Protein AF-A0AAE3VYE7-F1 (afdb_monomer)

Nearest PDB structures (foldseek):
  3bbj-assembly1_A  TM=4.964E-01  e=7.969E-01  Thermobifida fusca YX
  1vh5-assembly1_A  TM=4.855E-01  e=9.399E-01  Escherichia coli
  3gek-assembly3_C  TM=4.287E-01  e=1.308E+00  Lactococcus lactis subsp. lactis Il1403
  4k4c-assembly1_D  TM=4.948E-01  e=3.520E+00  Escherichia coli K-12
  4kh8-assembly1_A  TM=3.918E-01  e=1.722E+00  Enterococcus faecalis V583

Solvent-accessible surface area (backbone atoms only — not comparable to full-atom values): 4214 Å² total; per-residue (Å²): 129,83,82,87,82,78,64,68,67,45,72,44,78,40,49,33,90,36,31,66,87,45,89,56,64,45,36,34,34,30,63,45,79,59,63,71,62,100,58,34,33,30,35,33,29,31,31,31,46,99,88,62,51,76,76,46,78,45,74,46,36,32,30,48,68,55,56,53,61,76,74,107

Secondary structure (DSSP, 8-state):
-PPP---TTEEEEEPSTTEES-SS-EEEEEEEEEEE-SSEEEEEEEEE-TT--EEEEEEEEEEHHHHHHHT-

Radius of gyration: 11.18 Å; Cα contacts (8 Å, |Δi|>4): 137; chains: 1; bounding box: 34×21×22 Å

Sequence (72 aa):
MLPLVIPPGTVLRLTRDEQRAGVWPIWIRIDRLGLRDDRWQLLEGHQLADDGTPMGSVQVWAALDALRKGLA

Mean predicted aligned error: 3.79 Å

Structure (mmCIF, N/CA/C/O backbone):
data_AF-A0AAE3VYE7-F1
#
_entry.id   AF-A0AAE3VYE7-F1
#
loop_
_atom_site.group_PDB
_atom_site.id
_atom_site.type_symbol
_atom_site.label_atom_id
_atom_site.label_alt_id
_atom_site.label_comp_id
_atom_site.label_asym_id
_atom_site.label_enti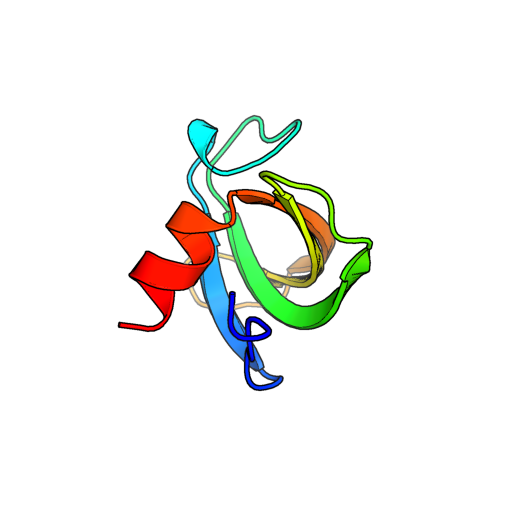ty_id
_atom_site.label_seq_id
_atom_site.pdbx_PDB_ins_code
_atom_site.Cartn_x
_atom_site.Cartn_y
_atom_site.Cartn_z
_atom_site.occupancy
_atom_site.B_iso_or_equiv
_atom_site.auth_seq_id
_atom_site.auth_comp_id
_atom_site.auth_asym_id
_atom_site.auth_atom_id
_atom_site.pdbx_PDB_model_num
ATOM 1 N N . MET A 1 1 ? -22.385 3.136 2.779 1.00 57.44 1 MET A N 1
ATOM 2 C CA . MET A 1 1 ? -21.185 2.516 2.176 1.00 57.44 1 MET A CA 1
ATOM 3 C C . MET A 1 1 ? -20.313 2.029 3.325 1.00 57.44 1 MET A C 1
ATOM 5 O O . MET A 1 1 ? -20.020 2.840 4.192 1.00 57.44 1 MET A O 1
ATOM 9 N N . LEU A 1 2 ? -20.002 0.732 3.409 1.00 61.12 2 LEU A N 1
ATOM 10 C CA . LEU A 1 2 ? -19.225 0.191 4.533 1.00 61.12 2 LEU A CA 1
ATOM 11 C C . LEU A 1 2 ? -17.830 0.851 4.601 1.00 61.12 2 LEU A C 1
ATOM 13 O O . LEU A 1 2 ? -17.281 1.218 3.552 1.00 61.12 2 LEU A O 1
ATOM 17 N N . PRO A 1 3 ? -17.268 1.055 5.805 1.00 68.94 3 PRO A N 1
ATOM 18 C CA . PRO A 1 3 ? -15.897 1.524 5.944 1.00 68.94 3 PRO A CA 1
ATOM 19 C C . PRO A 1 3 ? -14.951 0.509 5.296 1.00 68.94 3 PRO A C 1
ATOM 21 O O . PRO A 1 3 ? -15.103 -0.697 5.473 1.00 68.94 3 PRO A O 1
ATOM 24 N N . LEU A 1 4 ? -14.001 1.004 4.504 1.00 76.88 4 LEU A N 1
ATOM 25 C CA . LEU A 1 4 ? -12.941 0.173 3.952 1.00 76.88 4 LEU A CA 1
ATOM 26 C C . LEU A 1 4 ? -12.027 -0.224 5.115 1.00 76.88 4 LEU A C 1
ATOM 28 O O . LEU A 1 4 ? -11.446 0.651 5.753 1.00 76.88 4 LEU A O 1
ATOM 32 N N . VAL A 1 5 ? -11.935 -1.519 5.403 1.00 81.38 5 VAL A N 1
ATOM 33 C CA . VAL A 1 5 ? -11.039 -2.052 6.432 1.00 81.38 5 VAL A CA 1
ATOM 34 C C . VAL A 1 5 ? -9.878 -2.731 5.722 1.00 81.38 5 VAL A C 1
ATOM 36 O O . VAL A 1 5 ? -10.083 -3.698 4.996 1.00 81.38 5 VAL A O 1
ATOM 39 N N . ILE A 1 6 ? -8.671 -2.207 5.923 1.00 82.56 6 ILE A N 1
ATOM 40 C CA . ILE A 1 6 ? -7.425 -2.795 5.423 1.00 82.56 6 ILE A CA 1
ATOM 41 C C . ILE A 1 6 ? -6.612 -3.234 6.642 1.00 82.56 6 ILE A C 1
ATOM 43 O O . ILE A 1 6 ? -6.271 -2.377 7.463 1.00 82.56 6 ILE A O 1
ATOM 47 N N . PRO A 1 7 ? -6.312 -4.534 6.798 1.00 85.81 7 PRO A N 1
ATOM 48 C CA . PRO A 1 7 ? -5.441 -5.004 7.868 1.00 85.81 7 PRO A CA 1
ATOM 49 C C . PRO A 1 7 ? -4.050 -4.348 7.793 1.00 85.81 7 PRO A C 1
ATOM 51 O O . PRO A 1 7 ? -3.489 -4.250 6.695 1.00 85.81 7 PRO A O 1
ATOM 54 N N . PRO A 1 8 ? -3.450 -3.931 8.923 1.00 86.62 8 PRO A N 1
ATOM 55 C CA . PRO A 1 8 ? -2.053 -3.513 8.947 1.00 86.62 8 PRO A CA 1
ATOM 56 C C . PRO A 1 8 ? -1.140 -4.613 8.398 1.00 86.62 8 PRO A C 1
ATOM 58 O O . PRO A 1 8 ? -1.353 -5.797 8.659 1.00 86.62 8 PRO A O 1
ATOM 61 N N . GLY A 1 9 ? -0.129 -4.225 7.627 1.00 91.19 9 GLY A N 1
ATOM 62 C CA . GLY A 1 9 ? 0.770 -5.149 6.942 1.00 91.19 9 GLY A CA 1
ATOM 63 C C . GLY A 1 9 ? 0.267 -5.635 5.581 1.00 91.19 9 GLY A C 1
ATOM 64 O O . GLY A 1 9 ? 1.008 -6.344 4.905 1.00 91.19 9 GLY A O 1
ATOM 65 N N . THR A 1 10 ? -0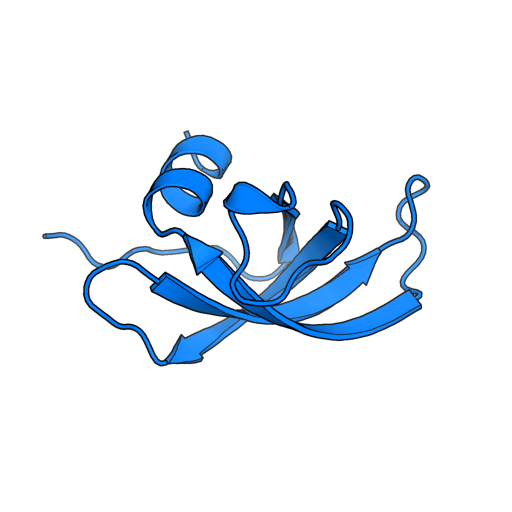.937 -5.241 5.143 1.00 93.31 10 THR A N 1
ATOM 66 C CA . THR A 1 10 ? -1.419 -5.550 3.787 1.00 93.31 10 THR A CA 1
ATOM 67 C C . THR A 1 10 ? -0.455 -4.976 2.753 1.00 93.31 10 THR A C 1
ATOM 69 O O . THR A 1 10 ? -0.142 -3.785 2.787 1.00 93.31 10 THR A O 1
ATOM 72 N N . VAL A 1 11 ? -0.002 -5.816 1.824 1.00 94.56 11 VAL A N 1
ATOM 73 C CA . VAL A 1 11 ? 0.852 -5.403 0.709 1.00 94.56 11 VAL A CA 1
ATOM 74 C C . VAL A 1 11 ? -0.005 -5.255 -0.538 1.00 94.56 11 VAL A C 1
ATOM 76 O O . VAL A 1 11 ? -0.674 -6.201 -0.943 1.00 94.56 11 VAL A O 1
ATOM 79 N N . LEU A 1 12 ? 0.030 -4.076 -1.154 1.00 93.25 12 LEU A N 1
ATOM 80 C CA . LEU A 1 12 ? -0.654 -3.805 -2.414 1.00 93.25 12 LEU A CA 1
ATOM 81 C C . LEU A 1 12 ? 0.321 -3.264 -3.447 1.00 93.25 12 LEU A C 1
ATOM 83 O O . LEU A 1 12 ? 1.192 -2.449 -3.137 1.00 93.25 12 LEU A O 1
ATOM 87 N N . ARG A 1 13 ? 0.118 -3.680 -4.696 1.00 94.00 13 ARG A N 1
ATOM 88 C CA . ARG A 1 13 ? 0.687 -2.993 -5.849 1.00 94.00 13 ARG A CA 1
ATOM 89 C C . ARG A 1 13 ? -0.308 -1.951 -6.317 1.00 94.00 13 ARG A C 1
ATOM 91 O O . ARG A 1 13 ? -1.421 -2.298 -6.695 1.00 94.00 13 ARG A O 1
ATOM 98 N N . LEU A 1 14 ? 0.107 -0.696 -6.325 1.00 93.19 14 LEU A N 1
ATOM 99 C CA . LEU A 1 14 ? -0.661 0.383 -6.922 1.00 93.19 14 LEU A CA 1
ATOM 100 C C . LEU A 1 14 ? -0.040 0.721 -8.270 1.00 93.19 14 LEU A C 1
ATOM 102 O O . LEU A 1 14 ? 1.158 0.993 -8.363 1.00 93.19 14 LEU A O 1
ATOM 106 N N . THR A 1 15 ? 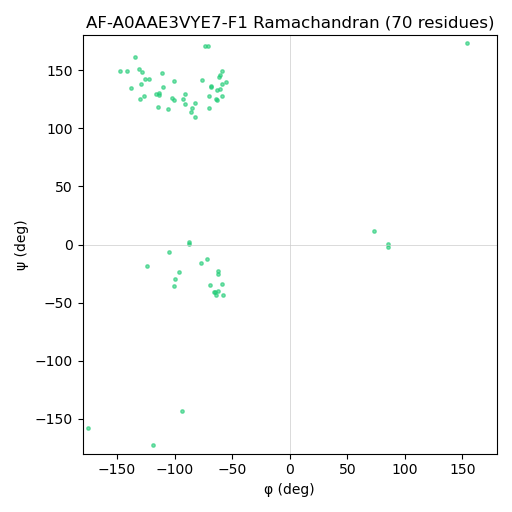-0.838 0.710 -9.328 1.00 93.69 15 THR A N 1
ATOM 107 C CA . THR A 1 15 ? -0.415 1.225 -10.634 1.00 93.69 15 THR A CA 1
ATOM 108 C C . THR A 1 15 ? -0.360 2.752 -10.619 1.00 93.69 15 THR A C 1
ATOM 110 O O . THR A 1 15 ? -0.782 3.398 -9.659 1.00 93.69 15 THR A O 1
ATOM 113 N N . ARG A 1 16 ? 0.186 3.351 -11.681 1.00 91.19 16 ARG A N 1
ATOM 114 C CA . ARG A 1 16 ? 0.274 4.811 -11.817 1.00 91.19 16 ARG A CA 1
ATOM 115 C C . ARG A 1 16 ? -1.105 5.481 -11.747 1.00 91.19 16 ARG A C 1
ATOM 117 O O . ARG A 1 16 ? -1.254 6.478 -11.052 1.00 91.19 16 ARG A O 1
ATOM 124 N N . ASP A 1 17 ? -2.100 4.912 -12.425 1.00 91.69 17 ASP A N 1
ATOM 125 C CA . ASP A 1 17 ? -3.448 5.491 -12.529 1.00 91.69 17 ASP A CA 1
ATOM 126 C C . ASP A 1 17 ? -4.284 5.287 -11.255 1.00 91.69 17 ASP A C 1
ATOM 128 O O . ASP A 1 17 ? -5.282 5.970 -11.031 1.00 91.69 17 ASP A O 1
ATOM 132 N N . GLU A 1 18 ? -3.857 4.373 -10.384 1.00 94.44 18 GLU A N 1
ATOM 133 C CA . GLU A 1 18 ? -4.480 4.110 -9.085 1.00 94.44 18 GLU A CA 1
ATOM 134 C C . GLU A 1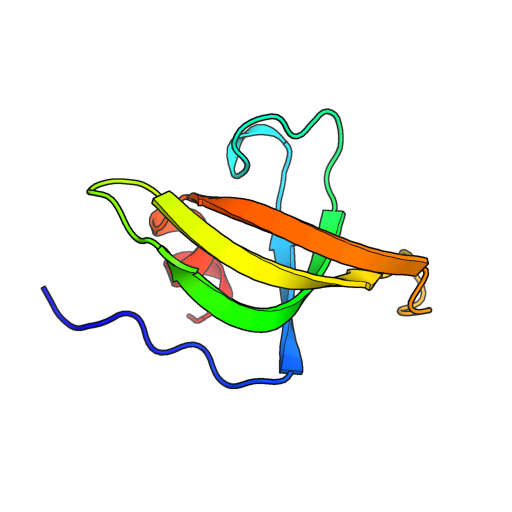 18 ? -3.924 5.007 -7.975 1.00 94.44 18 GLU A C 1
ATOM 136 O O . GLU A 1 18 ? -4.357 4.895 -6.828 1.00 94.44 18 GLU A O 1
ATOM 141 N N . GLN A 1 19 ? -2.985 5.900 -8.303 1.00 93.31 19 GLN A N 1
ATOM 142 C CA . GLN A 1 19 ? -2.327 6.798 -7.363 1.00 93.31 19 GLN A CA 1
ATOM 143 C C . GLN A 1 19 ? -2.509 8.260 -7.757 1.00 93.31 19 GLN A C 1
ATOM 145 O O . GLN A 1 19 ? -2.404 8.642 -8.921 1.00 93.31 19 GLN A O 1
ATOM 150 N N . ARG A 1 20 ? -2.678 9.130 -6.763 1.00 85.19 20 ARG A N 1
ATOM 151 C CA . ARG A 1 20 ? -2.590 10.579 -6.962 1.00 85.19 20 ARG A CA 1
ATOM 152 C C . ARG A 1 20 ? -1.116 10.988 -6.869 1.00 85.19 20 ARG A C 1
ATOM 154 O O . ARG A 1 20 ? -0.503 10.815 -5.823 1.00 85.19 20 ARG A O 1
ATOM 161 N N . ALA A 1 21 ? -0.576 11.524 -7.966 1.00 71.44 21 ALA A N 1
ATOM 162 C CA . ALA A 1 21 ? 0.826 11.940 -8.142 1.00 71.44 21 ALA A CA 1
ATOM 163 C C . ALA A 1 21 ? 1.876 10.816 -8.297 1.00 71.44 21 ALA A C 1
ATOM 165 O O . ALA A 1 21 ? 3.075 11.096 -8.296 1.00 71.44 21 ALA A O 1
ATOM 166 N N . GLY A 1 22 ? 1.452 9.567 -8.509 1.00 73.50 22 GLY A N 1
ATOM 167 C CA . GLY A 1 22 ? 2.366 8.487 -8.885 1.00 73.50 22 GLY A CA 1
ATOM 168 C C . GLY A 1 22 ? 2.926 8.689 -10.298 1.0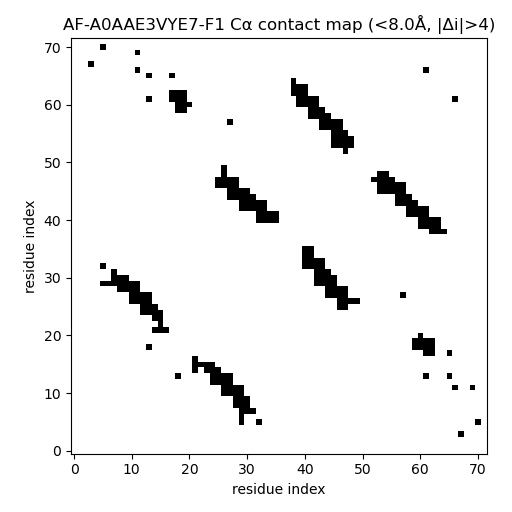0 73.50 22 GLY A C 1
ATOM 169 O O . GLY A 1 22 ? 2.192 9.015 -11.233 1.00 73.50 22 GLY A O 1
ATOM 170 N N . VAL A 1 23 ? 4.231 8.486 -10.472 1.00 76.12 23 VAL A N 1
ATOM 171 C CA . VAL A 1 23 ? 4.880 8.474 -11.799 1.00 76.12 23 VAL A CA 1
ATOM 172 C C . VAL A 1 23 ? 5.101 7.035 -12.280 1.00 76.12 23 VAL A C 1
ATOM 174 O O . VAL A 1 23 ? 5.010 6.762 -13.475 1.00 76.12 23 VAL A O 1
ATOM 177 N N . TRP A 1 24 ? 5.296 6.101 -11.348 1.00 86.00 24 TRP A N 1
ATOM 178 C CA . TRP A 1 24 ? 5.495 4.671 -11.587 1.00 86.00 24 TRP A CA 1
ATOM 179 C C . TRP A 1 24 ? 4.641 3.826 -10.623 1.00 86.00 24 TRP A C 1
ATOM 181 O O . TRP A 1 24 ? 4.181 4.336 -9.597 1.00 86.00 24 TRP A O 1
ATOM 191 N N . PRO A 1 25 ? 4.403 2.538 -10.936 1.00 92.19 25 PRO A N 1
ATOM 192 C CA . PRO A 1 25 ? 3.775 1.614 -9.999 1.00 92.19 25 PRO A CA 1
ATOM 193 C C . PRO A 1 25 ? 4.617 1.440 -8.735 1.00 92.19 25 PRO A C 1
ATOM 195 O O . PRO A 1 25 ? 5.841 1.384 -8.826 1.00 92.19 25 PRO A O 1
ATOM 198 N N . ILE A 1 26 ? 3.977 1.285 -7.580 1.00 92.56 26 ILE A N 1
ATOM 199 C CA . ILE A 1 26 ? 4.674 1.013 -6.317 1.00 92.56 26 ILE A CA 1
ATOM 200 C C . ILE A 1 26 ? 4.082 -0.206 -5.625 1.00 92.56 26 ILE A C 1
ATOM 202 O O . ILE A 1 26 ? 2.876 -0.447 -5.698 1.00 92.56 26 ILE A O 1
ATOM 206 N N . TRP A 1 27 ? 4.928 -0.936 -4.907 1.00 95.38 27 TRP A N 1
ATOM 207 C CA . TRP A 1 27 ? 4.492 -1.833 -3.848 1.00 95.38 27 TRP A CA 1
ATOM 208 C C . TRP A 1 27 ? 4.495 -1.069 -2.533 1.00 95.38 27 TRP A C 1
ATOM 210 O O . TRP A 1 27 ? 5.490 -0.432 -2.188 1.00 95.38 27 TRP A O 1
ATOM 220 N N . ILE A 1 28 ? 3.391 -1.128 -1.799 1.00 94.94 28 ILE A N 1
ATOM 221 C CA . ILE A 1 28 ? 3.271 -0.524 -0.477 1.00 94.94 28 ILE A CA 1
ATOM 222 C C . ILE A 1 28 ? 2.804 -1.572 0.523 1.00 94.94 28 ILE A C 1
ATOM 224 O O . ILE A 1 28 ? 1.780 -2.222 0.318 1.00 94.94 28 ILE A O 1
ATOM 228 N N . ARG A 1 29 ? 3.539 -1.708 1.629 1.00 96.31 29 ARG A N 1
ATOM 229 C CA . ARG A 1 29 ? 3.029 -2.333 2.848 1.00 96.31 29 ARG A CA 1
ATOM 230 C C . ARG A 1 29 ? 2.315 -1.267 3.662 1.00 96.31 29 ARG A C 1
ATOM 232 O O . ARG A 1 29 ? 2.950 -0.320 4.119 1.00 96.31 29 ARG A O 1
ATOM 239 N N . ILE A 1 30 ? 1.009 -1.414 3.810 1.00 95.06 30 ILE A N 1
ATOM 240 C CA . ILE A 1 30 ? 0.140 -0.434 4.455 1.00 95.06 30 ILE A CA 1
ATOM 241 C C . ILE A 1 30 ? 0.211 -0.629 5.963 1.00 95.06 30 ILE A C 1
ATOM 243 O O . ILE A 1 30 ? -0.139 -1.693 6.470 1.00 95.06 30 ILE A O 1
ATOM 247 N N . ASP A 1 31 ? 0.610 0.413 6.680 1.00 94.12 31 ASP A N 1
ATOM 248 C CA . ASP A 1 31 ? 0.652 0.397 8.141 1.00 94.12 31 ASP A CA 1
ATOM 249 C C . ASP A 1 31 ? -0.576 1.109 8.725 1.00 94.12 31 ASP A C 1
ATOM 251 O O . ASP A 1 31 ? -1.122 0.684 9.746 1.00 94.12 31 ASP A O 1
ATOM 255 N N . ARG A 1 32 ? -1.047 2.175 8.060 1.00 92.38 32 ARG A N 1
ATOM 256 C CA . ARG A 1 32 ? -2.204 2.965 8.495 1.00 92.38 32 ARG A CA 1
ATOM 257 C C . ARG A 1 32 ? -2.992 3.541 7.316 1.00 92.38 32 ARG A C 1
ATOM 259 O O . ARG A 1 32 ? -2.441 3.891 6.275 1.00 92.38 32 ARG A O 1
ATOM 266 N N . LEU A 1 33 ? -4.301 3.689 7.520 1.00 92.12 33 LEU A N 1
ATOM 267 C CA . LEU A 1 33 ? -5.176 4.487 6.664 1.00 92.12 33 LEU A CA 1
ATOM 268 C C . LEU A 1 33 ? -5.277 5.916 7.206 1.00 92.12 33 LEU A C 1
ATOM 270 O O . LEU A 1 33 ? -5.614 6.117 8.372 1.00 92.12 33 LEU A O 1
ATOM 274 N N . GLY A 1 34 ? -4.969 6.894 6.360 1.00 89.75 34 GLY A N 1
ATOM 275 C CA . GLY A 1 34 ? -5.074 8.318 6.656 1.00 89.75 34 GLY A CA 1
ATOM 276 C C . GLY A 1 34 ? -6.413 8.920 6.220 1.00 89.75 34 GLY A C 1
ATOM 277 O O . GLY A 1 34 ? -7.471 8.293 6.305 1.00 89.75 34 GLY A O 1
ATOM 278 N N . LEU A 1 35 ? -6.356 10.162 5.732 1.00 90.88 35 LEU A N 1
ATOM 279 C CA . LEU A 1 35 ? -7.513 10.903 5.227 1.00 90.88 35 LEU A CA 1
ATOM 280 C C . LEU A 1 35 ? -8.218 10.182 4.074 1.00 90.88 35 LEU A C 1
ATOM 282 O O . LEU A 1 35 ? -7.595 9.507 3.257 1.00 90.88 35 LEU A O 1
ATOM 286 N N . ARG A 1 36 ? -9.530 10.384 3.983 1.00 91.12 36 ARG A N 1
ATOM 287 C CA . ARG A 1 36 ? -10.384 9.798 2.953 1.00 91.12 36 ARG A CA 1
ATOM 288 C C . ARG A 1 36 ? -11.226 10.878 2.290 1.00 91.12 36 ARG A C 1
ATOM 290 O O . ARG A 1 36 ? -11.787 11.720 2.987 1.00 91.12 36 ARG A O 1
ATOM 29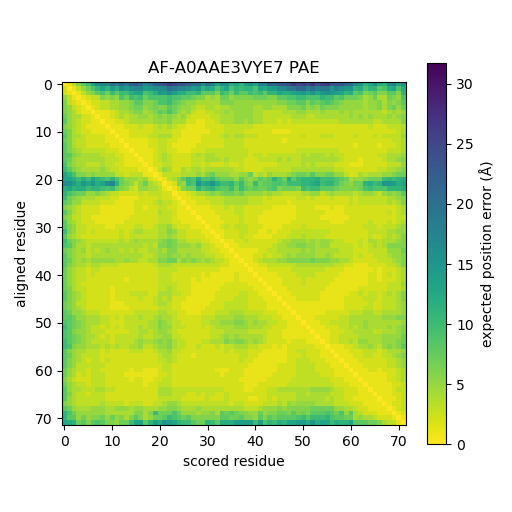7 N N . ASP A 1 37 ? -11.346 10.800 0.969 1.00 90.94 37 ASP A N 1
ATOM 298 C CA . ASP A 1 37 ? -12.343 11.533 0.188 1.00 90.94 37 ASP A CA 1
ATOM 299 C C . ASP A 1 37 ? -13.275 10.556 -0.567 1.00 90.94 37 ASP A C 1
ATOM 301 O O . ASP A 1 37 ? -13.256 9.340 -0.333 1.00 90.94 37 ASP A O 1
ATOM 305 N N . ASP A 1 38 ? -14.133 11.082 -1.445 1.00 89.69 38 ASP A N 1
ATOM 306 C CA . ASP A 1 38 ? -15.129 10.292 -2.181 1.00 89.69 38 ASP A CA 1
ATOM 307 C C . ASP A 1 38 ? -14.522 9.227 -3.109 1.00 89.69 38 ASP A C 1
ATOM 309 O O . ASP A 1 38 ? -15.179 8.230 -3.415 1.00 89.69 38 ASP A O 1
ATOM 313 N N . ARG A 1 39 ? -13.283 9.422 -3.579 1.00 91.75 39 ARG A N 1
ATOM 314 C CA . ARG A 1 39 ? -12.622 8.561 -4.578 1.00 91.75 39 ARG A CA 1
ATOM 315 C C . ARG A 1 39 ? -11.283 8.002 -4.113 1.00 91.75 39 ARG A C 1
ATOM 317 O O . ARG A 1 39 ? -10.820 7.014 -4.680 1.00 91.75 39 ARG A O 1
ATOM 324 N N . TRP A 1 40 ? -10.676 8.600 -3.097 1.00 93.75 40 TRP A N 1
ATOM 325 C CA . TRP A 1 40 ? -9.303 8.352 -2.692 1.00 93.75 40 TRP A CA 1
ATOM 326 C C . TRP A 1 40 ? -9.186 8.098 -1.191 1.00 93.75 40 TRP A C 1
ATOM 328 O O . TRP A 1 40 ? -9.939 8.622 -0.369 1.00 93.75 40 TRP A O 1
ATOM 338 N N . GLN A 1 41 ? -8.181 7.312 -0.836 1.00 94.31 41 GLN A N 1
ATOM 339 C CA . GLN A 1 41 ? -7.776 7.031 0.531 1.00 94.31 41 GLN A CA 1
ATOM 340 C C . GLN A 1 41 ? -6.273 7.263 0.633 1.00 94.31 41 GLN A C 1
ATOM 342 O O . GLN A 1 41 ? -5.497 6.680 -0.123 1.00 94.31 41 GLN A O 1
ATOM 347 N N . LEU A 1 42 ? -5.857 8.110 1.568 1.00 94.38 42 LEU A N 1
ATOM 348 C CA . LEU A 1 42 ? -4.456 8.249 1.924 1.00 94.38 42 LEU A CA 1
ATOM 349 C C . LEU A 1 42 ? -4.015 6.977 2.647 1.00 94.38 42 LEU A C 1
ATOM 351 O O . LEU A 1 42 ? -4.664 6.544 3.604 1.00 94.38 42 LEU A O 1
ATOM 355 N N . LEU A 1 43 ? -2.925 6.389 2.181 1.00 93.94 43 LEU A N 1
ATOM 356 C CA . LEU A 1 43 ? -2.242 5.266 2.800 1.00 93.94 43 LEU A CA 1
ATOM 357 C C . LEU A 1 43 ? -0.916 5.761 3.356 1.00 93.94 43 LEU A C 1
ATOM 359 O O . LEU A 1 43 ? -0.185 6.472 2.667 1.00 93.94 43 LEU A O 1
ATOM 363 N N . GLU A 1 44 ? -0.599 5.343 4.571 1.00 94.56 44 GLU A N 1
ATOM 364 C CA . GLU A 1 44 ? 0.710 5.531 5.183 1.00 94.56 44 GLU A CA 1
ATOM 365 C C . GLU A 1 44 ? 1.343 4.153 5.360 1.00 94.56 44 GLU A C 1
ATOM 367 O O . GLU A 1 44 ? 0.704 3.219 5.861 1.00 94.56 44 GLU A O 1
ATOM 372 N N . GLY A 1 45 ? 2.587 4.003 4.921 1.00 94.88 45 GLY A N 1
ATOM 373 C CA . GLY A 1 45 ? 3.230 2.701 4.944 1.00 94.88 45 GLY A CA 1
ATOM 374 C C . GLY A 1 45 ? 4.685 2.730 4.520 1.00 94.88 45 GLY A C 1
ATOM 375 O O . GLY A 1 45 ? 5.339 3.772 4.543 1.00 94.88 45 GLY A O 1
ATOM 376 N N . HIS A 1 46 ? 5.173 1.570 4.094 1.00 96.00 46 HIS A N 1
ATOM 377 C CA . HIS A 1 46 ? 6.518 1.401 3.559 1.00 96.00 46 HIS A CA 1
ATOM 378 C C . HIS A 1 46 ? 6.463 1.029 2.084 1.00 96.00 46 HIS A C 1
ATOM 380 O O . HIS A 1 46 ? 5.787 0.067 1.713 1.00 96.00 46 HIS A O 1
ATOM 386 N N . GLN A 1 47 ? 7.204 1.759 1.253 1.00 95.44 47 GLN A N 1
ATOM 387 C CA . GLN A 1 47 ? 7.453 1.334 -0.116 1.00 95.44 47 GLN A CA 1
ATOM 388 C C . GLN A 1 47 ? 8.346 0.095 -0.087 1.00 95.44 47 GLN A C 1
ATOM 390 O O . GLN A 1 47 ? 9.327 0.050 0.660 1.00 95.44 47 GLN A O 1
ATOM 395 N N . LEU A 1 48 ? 8.011 -0.890 -0.910 1.00 96.38 48 LEU A N 1
ATOM 396 C CA . LEU A 1 48 ? 8.809 -2.089 -1.108 1.00 96.38 48 LEU A CA 1
ATOM 397 C C . LEU A 1 48 ? 9.421 -2.082 -2.511 1.00 96.38 48 LEU A C 1
ATOM 399 O O . LEU A 1 48 ? 8.812 -1.586 -3.464 1.00 96.38 48 LEU A O 1
ATOM 403 N N . ALA A 1 49 ? 10.613 -2.653 -2.630 1.00 94.31 49 ALA A N 1
ATOM 404 C CA . ALA A 1 49 ? 11.148 -3.098 -3.907 1.00 94.31 49 ALA A CA 1
ATOM 405 C C . ALA A 1 49 ? 10.383 -4.342 -4.401 1.00 94.31 49 ALA A C 1
ATOM 407 O O . ALA A 1 49 ? 9.601 -4.941 -3.659 1.00 94.31 49 ALA A O 1
ATOM 408 N N . ASP A 1 50 ? 10.624 -4.754 -5.647 1.00 90.75 50 ASP A N 1
ATOM 409 C CA . ASP A 1 50 ? 9.966 -5.931 -6.238 1.00 90.75 50 ASP A CA 1
ATOM 410 C C . ASP A 1 50 ? 10.299 -7.247 -5.509 1.00 90.75 50 ASP A C 1
ATOM 412 O O . ASP A 1 50 ? 9.525 -8.199 -5.573 1.00 90.75 50 ASP A O 1
ATOM 416 N N . ASP A 1 51 ? 11.419 -7.299 -4.784 1.00 93.44 51 ASP A N 1
ATOM 417 C CA . ASP A 1 51 ? 11.817 -8.430 -3.936 1.00 93.44 51 ASP A CA 1
ATOM 418 C C . ASP A 1 51 ? 11.251 -8.352 -2.501 1.00 93.44 51 ASP A C 1
ATOM 420 O O . ASP A 1 51 ? 11.535 -9.212 -1.667 1.00 93.44 51 ASP A O 1
ATOM 424 N N . GLY A 1 52 ? 10.443 -7.330 -2.200 1.00 92.81 52 GLY A N 1
ATOM 425 C CA . GLY A 1 52 ? 9.849 -7.099 -0.884 1.00 92.81 52 GLY A CA 1
ATOM 426 C C . GLY A 1 52 ? 10.735 -6.324 0.095 1.00 92.81 52 GLY A C 1
ATOM 427 O O . GLY A 1 52 ? 10.295 -6.059 1.217 1.00 92.81 52 GLY A O 1
ATOM 428 N N . THR A 1 53 ? 11.946 -5.918 -0.297 1.00 95.12 53 THR A N 1
ATOM 429 C CA . THR A 1 53 ? 12.838 -5.123 0.557 1.00 95.12 53 THR A CA 1
ATOM 430 C C . THR A 1 53 ? 12.217 -3.754 0.865 1.00 95.12 53 THR A C 1
ATOM 432 O O . THR A 1 53 ? 11.882 -3.019 -0.069 1.00 95.12 53 THR A O 1
ATOM 435 N N . PRO A 1 54 ? 12.074 -3.352 2.146 1.00 95.25 54 PRO A N 1
ATOM 436 C CA . PRO A 1 54 ? 11.605 -2.014 2.493 1.00 95.25 54 PRO A CA 1
ATOM 437 C C . PRO A 1 54 ? 12.581 -0.938 2.007 1.00 95.25 54 PRO A C 1
ATOM 439 O O . PRO A 1 54 ? 13.754 -0.946 2.371 1.00 95.25 54 PRO A O 1
ATOM 442 N N . MET A 1 55 ? 12.086 0.009 1.214 1.00 94.50 55 MET A N 1
ATOM 443 C CA . MET A 1 55 ? 12.881 1.114 0.664 1.00 94.50 55 MET A CA 1
ATOM 444 C C . MET A 1 55 ? 12.769 2.396 1.494 1.00 94.50 55 MET A C 1
ATOM 446 O O . MET A 1 55 ? 13.653 3.247 1.446 1.00 94.50 55 MET A O 1
ATOM 450 N N . GLY A 1 56 ? 11.685 2.543 2.255 1.00 94.12 56 GLY A N 1
ATOM 451 C CA . GLY A 1 56 ? 11.438 3.704 3.105 1.00 94.12 56 GLY A CA 1
ATOM 452 C C . GLY A 1 56 ? 9.954 3.933 3.353 1.00 94.12 56 GLY A C 1
ATOM 453 O O . GLY A 1 56 ? 9.101 3.256 2.777 1.00 94.12 56 GLY A O 1
ATOM 454 N N . SER A 1 57 ? 9.646 4.882 4.232 1.00 95.50 57 SER A N 1
ATOM 455 C CA . SER A 1 57 ? 8.267 5.275 4.516 1.00 95.50 57 SER A CA 1
ATOM 456 C C . SER A 1 57 ? 7.701 6.137 3.387 1.00 95.50 57 SER A C 1
ATOM 458 O O . SER A 1 57 ? 8.398 6.980 2.826 1.00 95.50 57 SER A O 1
ATOM 460 N N . VAL A 1 58 ? 6.426 5.937 3.065 1.00 93.69 58 VAL A N 1
ATOM 461 C CA . VAL A 1 58 ? 5.731 6.638 1.984 1.00 93.6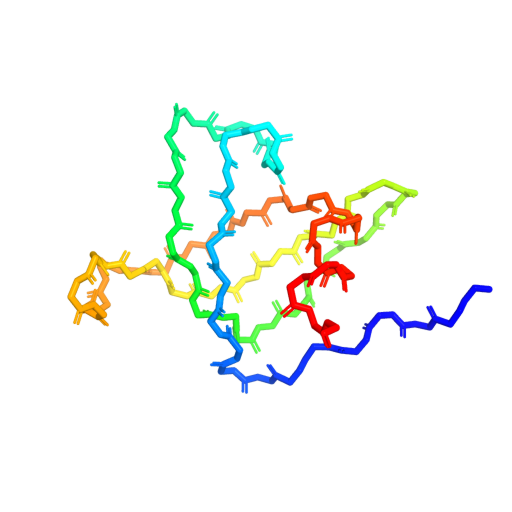9 58 VAL A CA 1
ATOM 462 C C . VAL A 1 58 ? 4.297 6.960 2.392 1.00 93.69 58 VAL A C 1
ATOM 464 O O . VAL A 1 58 ? 3.661 6.221 3.149 1.00 93.69 58 VAL A O 1
ATOM 467 N N . GLN A 1 59 ? 3.785 8.066 1.857 1.00 94.62 59 GLN A N 1
ATOM 468 C CA . GLN A 1 59 ? 2.366 8.385 1.862 1.00 94.62 59 GLN A CA 1
ATOM 469 C C . GLN A 1 59 ? 1.863 8.431 0.424 1.00 94.62 59 GLN A C 1
ATOM 471 O O . GLN A 1 59 ? 2.459 9.101 -0.419 1.00 94.62 59 GLN A O 1
ATOM 476 N N . VAL A 1 60 ? 0.772 7.725 0.139 1.00 93.62 60 VAL A N 1
ATOM 477 C CA . VAL A 1 60 ? 0.197 7.669 -1.207 1.00 93.62 60 VAL A CA 1
ATOM 478 C C . VAL A 1 60 ? -1.317 7.766 -1.147 1.00 93.62 60 VAL A C 1
ATOM 480 O O . VAL A 1 60 ? -1.973 7.104 -0.348 1.00 93.62 60 VAL A O 1
ATOM 483 N N . TRP A 1 61 ? -1.891 8.596 -2.007 1.00 95.12 61 TRP A N 1
ATOM 484 C CA . TRP A 1 61 ? -3.331 8.617 -2.226 1.00 95.12 61 TRP A CA 1
ATOM 485 C C . TRP A 1 61 ? -3.695 7.512 -3.208 1.00 95.12 61 TRP A C 1
ATOM 487 O O . TRP A 1 61 ? -3.376 7.628 -4.388 1.00 95.12 61 TRP A O 1
ATOM 497 N N . ALA A 1 62 ? -4.366 6.468 -2.732 1.00 94.62 62 ALA A N 1
ATOM 498 C CA . ALA A 1 62 ? -4.805 5.343 -3.545 1.00 94.62 62 ALA A CA 1
ATOM 499 C C . ALA A 1 62 ? -6.289 5.455 -3.902 1.00 94.62 62 ALA A C 1
ATOM 501 O O . ALA A 1 62 ? -7.111 5.862 -3.074 1.00 94.62 62 ALA A O 1
ATOM 502 N N . ALA A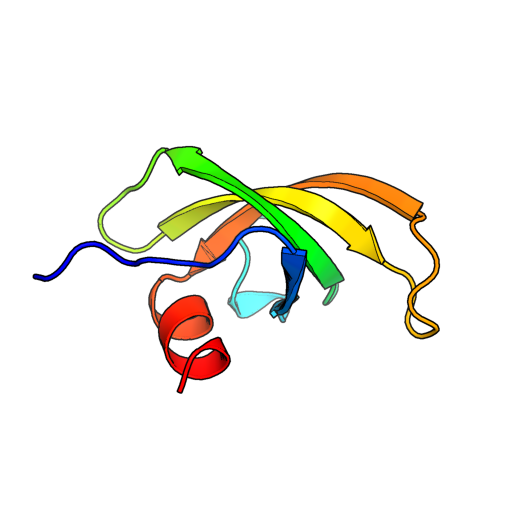 1 63 ? -6.644 5.085 -5.130 1.00 94.25 63 ALA A N 1
ATOM 503 C CA . ALA A 1 63 ? -8.033 5.016 -5.560 1.00 94.25 63 ALA A CA 1
ATOM 504 C C . ALA A 1 63 ? -8.788 3.965 -4.732 1.00 94.25 63 ALA A C 1
ATOM 506 O O . ALA A 1 63 ? -8.334 2.829 -4.580 1.00 94.25 63 ALA A O 1
ATOM 507 N N . LEU A 1 64 ? -9.974 4.313 -4.226 1.00 92.25 64 LEU A N 1
ATOM 508 C CA . LEU A 1 64 ? -10.786 3.402 -3.410 1.00 92.25 64 LEU A CA 1
ATOM 509 C C . LEU A 1 64 ? -11.139 2.107 -4.154 1.00 92.25 64 LEU A C 1
ATOM 511 O O . LEU A 1 64 ? -11.203 1.045 -3.537 1.00 92.25 64 LEU A O 1
ATOM 515 N N . ASP A 1 65 ? -11.333 2.176 -5.471 1.00 90.88 65 ASP A N 1
ATOM 516 C CA . ASP A 1 65 ? -11.621 0.997 -6.291 1.00 90.88 65 ASP A CA 1
ATOM 517 C C . ASP A 1 65 ? -10.415 0.060 -6.410 1.00 90.88 65 ASP A C 1
ATOM 519 O O . ASP A 1 65 ? -10.594 -1.157 -6.406 1.00 90.88 65 ASP A O 1
ATOM 523 N N . ALA A 1 66 ? -9.193 0.600 -6.451 1.00 89.62 66 ALA A N 1
ATOM 524 C CA . ALA A 1 66 ? -7.970 -0.204 -6.438 1.00 89.62 66 ALA A CA 1
ATOM 525 C C . ALA A 1 66 ? 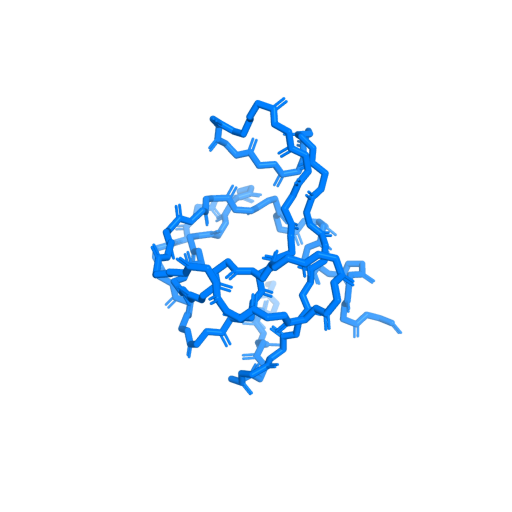-7.839 -0.970 -5.118 1.00 89.62 66 ALA A C 1
ATOM 527 O O . ALA A 1 66 ? -7.583 -2.172 -5.108 1.00 89.62 66 ALA A O 1
ATOM 528 N N . LEU A 1 67 ? -8.117 -0.292 -4.001 1.00 89.81 67 LEU A N 1
ATOM 529 C CA . LEU A 1 67 ? -8.098 -0.911 -2.678 1.00 89.81 67 LEU A CA 1
ATOM 530 C C . LEU A 1 67 ? -9.138 -2.023 -2.545 1.00 89.81 67 LEU A C 1
ATOM 532 O O . LEU A 1 67 ? -8.847 -3.068 -1.981 1.00 89.81 67 LEU A O 1
ATOM 536 N N . ARG A 1 68 ? -10.342 -1.835 -3.092 1.00 88.06 68 ARG A N 1
ATOM 537 C CA . ARG A 1 68 ? -11.376 -2.881 -3.080 1.00 88.06 68 ARG A CA 1
ATOM 538 C C . ARG A 1 68 ? -10.981 -4.098 -3.908 1.00 88.06 68 ARG A C 1
ATOM 540 O O . ARG A 1 68 ? -11.230 -5.211 -3.468 1.00 88.06 68 ARG A O 1
ATOM 547 N N . LYS A 1 69 ? -10.367 -3.889 -5.077 1.00 84.06 69 LYS A N 1
ATOM 548 C CA . LYS A 1 69 ? -9.873 -4.980 -5.932 1.00 84.06 69 LYS A CA 1
ATOM 549 C C . LYS A 1 69 ? -8.745 -5.760 -5.267 1.00 84.06 69 LYS A C 1
ATOM 551 O O . LYS A 1 69 ? -8.725 -6.973 -5.373 1.00 84.06 69 LYS A O 1
ATOM 556 N N . GLY A 1 70 ? -7.826 -5.071 -4.590 1.00 78.25 70 GLY A N 1
ATOM 557 C CA . GLY A 1 70 ? -6.690 -5.705 -3.919 1.00 78.25 70 GLY A CA 1
ATOM 558 C C . GLY A 1 70 ? -7.044 -6.488 -2.649 1.00 78.25 70 GLY A C 1
ATOM 559 O O . GLY A 1 70 ? -6.198 -7.220 -2.148 1.00 78.25 70 GLY A O 1
ATOM 560 N N . LEU A 1 71 ? -8.260 -6.321 -2.119 1.00 75.56 71 LEU A N 1
ATOM 561 C CA . LEU A 1 71 ? -8.759 -7.016 -0.924 1.00 75.56 71 LEU A CA 1
ATOM 562 C C . LEU A 1 71 ? -9.768 -8.136 -1.235 1.00 75.56 71 LEU A C 1
ATOM 564 O O . LEU A 1 71 ? -10.202 -8.810 -0.301 1.00 75.56 71 LEU A O 1
ATOM 568 N N . ALA A 1 72 ? -10.193 -8.278 -2.494 1.00 67.12 72 ALA A N 1
ATOM 569 C CA . ALA A 1 72 ? -11.112 -9.321 -2.953 1.00 67.12 72 ALA A CA 1
ATOM 570 C C . ALA A 1 72 ? -10.338 -10.568 -3.396 1.00 67.12 72 ALA A C 1
ATOM 572 O O . ALA A 1 72 ? -10.852 -11.678 -3.140 1.00 67.12 72 ALA A O 1
#

Foldseek 3Di:
DDDQDDDQQQWAWAAQVQWDPRPGIWIFRFHDWDDDDPFWIKTWTFTADPVRHTPGIDIIIGTPVSSVVSVD

Organism: NCBI:txid137267

pLDDT: mean 89.26, std 8.47, range [57.44, 96.38]